Protein AF-A0A8H5Z7X7-F1 (afdb_monomer_lite)

Secondary structure (DSSP, 8-state):
---HHHHHHHTTS-HHHHHHH-HHHHHHHHHHHHHHHHHHHHHHS-S-S---HHHHHHTSS--TTTTSHHHHHHHHHHHHHHHHHHHHHHHHHHHHHHHH-HHHHHHHHHHHHHHTTTTTTSPPPHHHHTT-S--

pLDDT: mean 86.26, std 11.12, range [42.81, 97.75]

Organism: Cochliobolus sativus (NCBI:txid45130)

Structure (mmCIF, N/CA/C/O backbone):
data_AF-A0A8H5Z7X7-F1
#
_entry.id   AF-A0A8H5Z7X7-F1
#
loop_
_atom_site.group_PDB
_atom_site.id
_atom_site.type_symbol
_atom_site.label_atom_id
_atom_site.label_alt_id
_atom_site.label_comp_id
_atom_site.label_asym_id
_atom_site.label_entity_id
_atom_site.label_seq_id
_atom_site.pdbx_PDB_ins_code
_atom_site.Cartn_x
_atom_site.Cartn_y
_atom_site.Cartn_z
_atom_site.occupancy
_atom_site.B_iso_or_equiv
_atom_site.auth_seq_id
_atom_site.auth_comp_id
_atom_site.auth_asym_id
_atom_site.auth_atom_id
_atom_site.pdbx_PDB_model_num
ATOM 1 N N . MET A 1 1 ? -12.806 -29.166 -23.238 1.00 42.81 1 MET A N 1
ATOM 2 C CA . MET A 1 1 ? -12.343 -29.173 -24.641 1.00 42.81 1 MET A CA 1
ATOM 3 C C . MET A 1 1 ? -12.005 -27.741 -25.025 1.00 42.81 1 MET A C 1
ATOM 5 O O . MET A 1 1 ? -12.916 -26.968 -25.284 1.00 42.81 1 MET A O 1
ATOM 9 N N . GLY A 1 2 ? -10.735 -27.337 -24.926 1.00 62.03 2 GLY A N 1
ATOM 10 C CA . GLY A 1 2 ? -10.321 -26.005 -25.381 1.00 62.03 2 GLY A CA 1
ATOM 11 C C . GLY A 1 2 ? -10.367 -25.946 -26.907 1.00 62.03 2 GLY A C 1
ATOM 12 O O . GLY A 1 2 ? -10.124 -26.962 -27.552 1.00 62.03 2 GLY A O 1
ATOM 13 N N . LEU A 1 3 ? -10.699 -24.791 -27.480 1.00 78.56 3 LEU A N 1
ATOM 14 C CA . LEU A 1 3 ? -10.661 -24.534 -28.924 1.00 78.56 3 LEU A CA 1
ATOM 15 C C . LEU A 1 3 ? -9.335 -23.812 -29.251 1.00 78.56 3 LEU A C 1
ATOM 17 O O . LEU A 1 3 ? -9.319 -22.585 -29.323 1.00 78.56 3 LEU A O 1
ATOM 21 N N . PRO A 1 4 ? -8.196 -24.520 -29.405 1.00 75.25 4 PRO A N 1
ATOM 22 C CA . PRO A 1 4 ? -6.869 -23.904 -29.553 1.00 75.25 4 PRO A CA 1
ATOM 23 C C . PRO A 1 4 ? -6.719 -23.025 -30.806 1.00 75.25 4 PRO A C 1
ATOM 25 O O . PRO A 1 4 ? -5.890 -22.116 -30.827 1.00 75.25 4 PRO A O 1
ATOM 28 N N . TRP A 1 5 ? -7.553 -23.234 -31.827 1.00 80.25 5 TRP A N 1
ATOM 29 C CA . TRP A 1 5 ? -7.608 -22.391 -33.025 1.00 80.25 5 TRP A CA 1
ATOM 30 C C . TRP A 1 5 ? -8.177 -20.990 -32.745 1.00 80.25 5 TRP A C 1
ATOM 32 O O . TRP A 1 5 ? -7.772 -20.027 -33.392 1.00 80.25 5 TRP A O 1
ATOM 42 N N . LEU A 1 6 ? -9.056 -20.848 -31.744 1.00 77.31 6 LEU A N 1
ATOM 43 C CA . LEU A 1 6 ? -9.616 -19.554 -31.343 1.00 77.31 6 LEU A CA 1
ATOM 44 C C . LEU A 1 6 ? -8.519 -18.641 -30.781 1.00 77.31 6 LEU A C 1
ATOM 46 O O . LEU A 1 6 ? -8.485 -17.453 -31.082 1.00 77.31 6 LEU A O 1
ATOM 50 N N . ILE A 1 7 ? -7.574 -19.217 -30.030 1.00 71.19 7 ILE A N 1
ATOM 51 C CA . ILE A 1 7 ? -6.402 -18.500 -29.513 1.00 71.19 7 ILE A CA 1
ATOM 52 C C . ILE A 1 7 ? -5.543 -17.982 -30.674 1.00 71.19 7 ILE A C 1
ATOM 54 O O . ILE A 1 7 ? -5.060 -16.858 -30.614 1.00 71.19 7 ILE A O 1
ATOM 58 N N . HIS A 1 8 ? -5.381 -18.750 -31.754 1.00 74.56 8 HIS A N 1
ATOM 59 C CA . HIS A 1 8 ? -4.591 -18.314 -32.911 1.00 74.56 8 HIS A CA 1
ATOM 60 C C . HIS A 1 8 ? -5.274 -17.170 -33.674 1.00 74.56 8 HIS A C 1
ATOM 62 O O . HIS A 1 8 ? -4.600 -16.232 -34.087 1.00 74.56 8 HIS A O 1
ATOM 68 N N . LEU A 1 9 ? -6.605 -17.197 -33.800 1.00 75.88 9 LEU A N 1
ATOM 69 C CA . LEU A 1 9 ? -7.374 -16.097 -34.394 1.00 75.88 9 LEU A CA 1
ATOM 70 C C . LEU A 1 9 ? -7.355 -14.828 -33.537 1.00 75.88 9 LEU A C 1
ATOM 72 O O . LEU A 1 9 ? -7.253 -13.735 -34.083 1.00 75.88 9 LEU A O 1
ATOM 76 N N . ILE A 1 10 ? -7.401 -14.966 -32.209 1.00 70.94 10 ILE A N 1
ATOM 77 C CA . ILE A 1 10 ? -7.270 -13.837 -31.280 1.00 70.94 10 ILE A CA 1
ATOM 78 C C . ILE A 1 10 ? -5.922 -13.130 -31.473 1.00 70.94 10 ILE A C 1
ATOM 80 O O . ILE A 1 10 ? -5.888 -11.909 -31.533 1.00 70.94 10 ILE A O 1
ATOM 84 N N . HIS A 1 11 ? -4.821 -13.858 -31.666 1.00 69.56 11 HIS A N 1
ATOM 85 C CA . HIS A 1 11 ? -3.508 -13.233 -31.884 1.00 69.56 11 HIS A CA 1
ATOM 86 C C . HIS A 1 11 ? -3.363 -12.503 -33.235 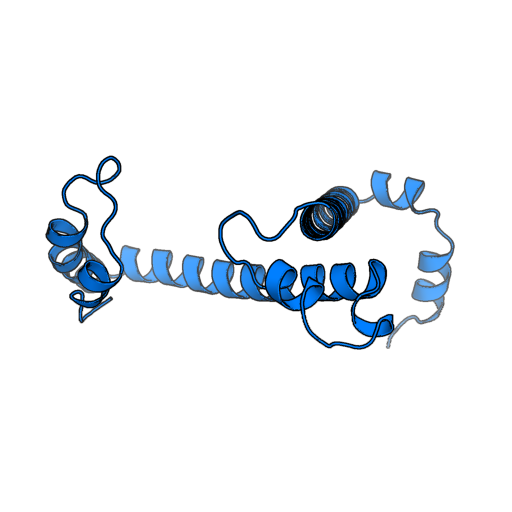1.00 69.56 11 HIS A C 1
ATOM 88 O O . HIS A 1 11 ? -2.407 -11.752 -33.409 1.00 69.56 11 HIS A O 1
ATOM 94 N N . LEU A 1 12 ? -4.277 -12.707 -34.192 1.00 79.00 12 LEU A N 1
ATOM 95 C CA . LEU A 1 12 ? -4.246 -12.047 -35.506 1.00 79.00 12 LEU A CA 1
ATOM 96 C C . LEU A 1 12 ? -4.977 -10.699 -35.529 1.00 79.00 12 LEU A C 1
ATOM 98 O O . LEU A 1 12 ? -4.861 -9.956 -36.504 1.00 79.00 12 LEU A O 1
ATOM 102 N N . ILE A 1 13 ? -5.744 -10.377 -34.487 1.00 75.69 13 ILE A N 1
ATOM 103 C CA . ILE A 1 13 ? -6.493 -9.123 -34.420 1.00 75.69 13 ILE A CA 1
ATOM 104 C C . ILE A 1 13 ? -5.551 -8.015 -33.909 1.00 75.69 13 ILE A C 1
ATOM 106 O O . ILE A 1 13 ? -4.972 -8.158 -32.831 1.00 75.69 13 ILE A O 1
ATOM 110 N N . PRO A 1 14 ? -5.401 -6.895 -34.643 1.00 73.25 14 PRO A N 1
ATOM 111 C CA . PRO A 1 14 ? -4.584 -5.764 -34.210 1.00 73.25 14 PRO A CA 1
ATOM 112 C C . PRO A 1 14 ? -5.058 -5.187 -32.869 1.00 73.25 14 PRO A C 1
ATOM 114 O O . PRO A 1 14 ? -6.263 -5.067 -32.637 1.00 73.25 14 PRO A O 1
ATOM 117 N N . GLU A 1 15 ? -4.126 -4.742 -32.018 1.00 61.75 15 GLU A N 1
ATOM 118 C CA . GLU A 1 15 ? -4.450 -4.154 -30.703 1.00 61.75 15 GLU A CA 1
ATOM 119 C C . GLU A 1 15 ? -5.448 -2.984 -30.793 1.00 61.75 15 GLU A C 1
ATOM 121 O O . GLU A 1 15 ? -6.273 -2.799 -29.899 1.00 61.75 15 GLU A O 1
ATOM 126 N N . SER A 1 16 ? -5.434 -2.229 -31.898 1.00 64.94 16 SER A N 1
ATOM 127 C CA . SER A 1 16 ? -6.363 -1.121 -32.151 1.00 64.94 16 SER A CA 1
ATOM 128 C C . SER A 1 16 ? -7.821 -1.563 -32.283 1.00 64.94 16 SER A C 1
ATOM 130 O O . SER A 1 16 ? -8.717 -0.821 -31.891 1.00 64.94 16 SER A O 1
ATOM 132 N N . VAL A 1 17 ? -8.071 -2.767 -32.801 1.00 71.69 17 VAL A N 1
ATOM 133 C CA . VAL A 1 17 ? -9.419 -3.331 -32.952 1.00 71.69 17 VAL A CA 1
ATOM 134 C C . VAL A 1 17 ? -9.897 -3.910 -31.618 1.00 71.69 17 VAL A C 1
ATOM 136 O O . VAL A 1 17 ? -11.038 -3.682 -31.224 1.00 71.69 17 VAL A O 1
ATOM 139 N N . PHE A 1 18 ? -9.013 -4.567 -30.859 1.00 65.00 18 PHE A N 1
ATOM 140 C CA . PHE A 1 18 ? -9.333 -5.052 -29.510 1.00 65.00 18 PHE A CA 1
ATOM 141 C C . PHE A 1 18 ? -9.653 -3.929 -28.520 1.00 65.00 18 PHE A C 1
ATOM 143 O O . PHE A 1 18 ? -10.600 -4.051 -27.745 1.00 65.00 18 PHE A O 1
ATOM 150 N N . ALA A 1 19 ? -8.916 -2.818 -28.582 1.00 59.16 19 ALA A N 1
ATOM 151 C CA . ALA A 1 19 ? -9.141 -1.649 -27.732 1.00 59.16 19 ALA A CA 1
ATOM 152 C C . ALA A 1 19 ? -10.496 -0.950 -27.974 1.00 59.16 19 ALA A C 1
ATOM 154 O O . ALA A 1 19 ? -10.951 -0.186 -27.120 1.00 59.16 19 ALA A O 1
ATOM 155 N N . VAL A 1 20 ? -11.126 -1.193 -29.130 1.00 67.44 20 VAL A N 1
ATOM 156 C CA . VAL A 1 20 ? -12.454 -0.668 -29.493 1.00 67.44 20 VAL A CA 1
ATOM 157 C C . VAL A 1 20 ? -13.576 -1.625 -29.082 1.00 67.44 20 VAL A C 1
ATOM 159 O O . VAL A 1 20 ? -14.668 -1.173 -28.748 1.00 67.44 20 VAL A O 1
ATOM 162 N N . ILE A 1 21 ? -13.324 -2.936 -29.100 1.00 68.25 21 ILE A N 1
ATOM 163 C CA . ILE A 1 21 ? -14.347 -3.969 -28.867 1.00 68.25 21 ILE A CA 1
ATOM 164 C C . ILE A 1 21 ? -14.618 -4.194 -27.375 1.00 68.25 21 ILE A C 1
ATOM 166 O O . ILE A 1 21 ? -15.761 -4.450 -27.003 1.00 68.25 21 ILE A O 1
ATOM 170 N N . ASP A 1 22 ? -13.596 -4.090 -26.524 1.00 65.44 22 ASP A N 1
ATOM 171 C CA . ASP A 1 22 ? -13.734 -4.301 -25.083 1.00 65.44 22 ASP A CA 1
ATOM 172 C C . ASP A 1 22 ? -13.277 -3.058 -24.296 1.00 65.44 22 ASP A C 1
ATOM 174 O O . ASP A 1 22 ? -12.087 -2.725 -24.307 1.00 65.44 22 ASP A O 1
ATOM 178 N N . PRO A 1 23 ? -14.174 -2.387 -23.549 1.00 64.31 23 PRO A N 1
ATOM 179 C CA . PRO A 1 23 ? -13.792 -1.355 -22.584 1.00 64.31 23 PRO A CA 1
ATOM 180 C C . PRO A 1 23 ? -12.724 -1.839 -21.582 1.00 64.31 23 PRO A C 1
ATOM 182 O O . PRO A 1 23 ? -11.919 -1.043 -21.092 1.00 64.31 23 PRO A O 1
ATOM 185 N N . GLY A 1 24 ? -12.668 -3.148 -21.304 1.00 63.25 24 GLY A N 1
ATOM 186 C CA . GLY A 1 24 ? -11.640 -3.785 -20.480 1.00 63.25 24 GLY A CA 1
ATOM 187 C C . GLY A 1 24 ? -10.221 -3.672 -21.050 1.00 63.25 24 GLY A C 1
ATOM 188 O O . GLY A 1 24 ? -9.268 -3.499 -20.284 1.00 63.25 24 GLY A O 1
ATOM 189 N N . ALA A 1 25 ? -10.061 -3.654 -22.375 1.00 65.62 25 ALA A N 1
ATOM 190 C CA . ALA A 1 25 ? -8.763 -3.468 -23.020 1.00 65.62 25 ALA A CA 1
ATOM 191 C C . ALA A 1 25 ? -8.189 -2.059 -22.772 1.00 65.62 25 ALA A C 1
ATOM 193 O O . ALA A 1 25 ? -6.978 -1.905 -22.588 1.00 65.62 25 ALA A O 1
ATOM 194 N N . GLN A 1 26 ? -9.043 -1.032 -22.671 1.00 73.69 26 GLN A N 1
ATOM 195 C CA . GLN A 1 26 ? -8.607 0.320 -22.293 1.00 73.69 26 GLN A CA 1
ATOM 196 C C . GLN A 1 26 ? -8.130 0.382 -20.839 1.00 73.69 26 GLN A C 1
ATOM 198 O O . GLN A 1 26 ? -7.111 1.018 -20.551 1.00 73.69 26 GLN A O 1
ATOM 203 N N . ASN A 1 27 ? -8.813 -0.320 -19.931 1.00 79.88 27 ASN A N 1
ATOM 204 C CA . ASN A 1 27 ? -8.399 -0.427 -18.531 1.00 79.88 27 ASN A CA 1
ATOM 205 C C . ASN A 1 27 ? -7.052 -1.149 -18.403 1.00 79.88 27 ASN A C 1
ATOM 207 O O . ASN A 1 27 ? -6.177 -0.691 -17.667 1.00 79.88 27 ASN A O 1
ATOM 211 N N . TRP A 1 28 ? -6.848 -2.228 -19.165 1.00 78.31 28 TRP A N 1
ATOM 212 C CA . TRP A 1 28 ? -5.570 -2.939 -19.208 1.00 78.31 28 TRP A CA 1
ATOM 213 C C . TRP A 1 28 ? -4.437 -2.065 -19.751 1.00 78.31 28 TRP A C 1
ATOM 215 O O . TRP A 1 28 ? -3.362 -2.000 -19.151 1.00 78.31 28 TRP A O 1
ATOM 225 N N . ASN A 1 29 ? -4.680 -1.341 -20.847 1.00 83.94 29 ASN A N 1
ATOM 226 C CA . ASN A 1 29 ? -3.685 -0.433 -21.406 1.00 83.94 29 ASN A CA 1
ATOM 227 C C . ASN A 1 29 ? -3.347 0.698 -20.421 1.00 83.94 29 ASN A C 1
ATOM 229 O O . ASN A 1 29 ? -2.177 0.992 -20.185 1.00 83.94 29 ASN A O 1
ATOM 233 N N . THR A 1 30 ? -4.357 1.270 -19.763 1.00 86.62 30 THR A N 1
ATOM 234 C CA . THR A 1 30 ? -4.173 2.290 -18.720 1.00 86.62 30 THR A CA 1
ATOM 235 C C . THR A 1 30 ? -3.335 1.753 -17.561 1.00 86.62 30 THR A C 1
ATOM 237 O O . THR A 1 30 ? -2.371 2.396 -17.141 1.00 86.62 30 THR A O 1
ATOM 240 N N . PHE A 1 31 ? -3.641 0.546 -17.082 1.00 87.50 31 PHE A N 1
ATOM 241 C CA . PHE A 1 31 ? -2.889 -0.118 -16.019 1.00 87.50 31 PHE A CA 1
ATOM 242 C C . PHE A 1 31 ? -1.429 -0.376 -16.412 1.00 87.50 31 PHE A C 1
ATOM 244 O O . PHE A 1 31 ? -0.506 -0.062 -15.652 1.00 87.50 31 PHE A O 1
ATOM 251 N N . ARG A 1 32 ? -1.201 -0.890 -17.625 1.00 89.50 32 ARG A N 1
ATOM 252 C CA . ARG A 1 32 ? 0.141 -1.099 -18.177 1.00 89.50 32 ARG A CA 1
ATOM 253 C C . ARG A 1 32 ? 0.914 0.217 -18.260 1.00 89.50 32 ARG A C 1
ATOM 255 O O . ARG A 1 32 ? 2.061 0.273 -17.820 1.00 89.50 32 ARG A O 1
ATOM 262 N N . MET A 1 33 ? 0.292 1.276 -18.778 1.00 89.69 33 MET A N 1
ATOM 263 C CA . MET A 1 33 ? 0.915 2.597 -18.902 1.00 89.69 33 MET A CA 1
ATOM 264 C C . MET A 1 33 ? 1.233 3.217 -17.540 1.00 89.69 33 MET A C 1
ATOM 266 O O . MET A 1 33 ? 2.306 3.794 -17.372 1.00 89.69 33 MET A O 1
ATOM 270 N N . MET A 1 34 ? 0.362 3.046 -16.543 1.00 89.69 34 MET A N 1
ATOM 271 C CA . MET A 1 34 ? 0.627 3.463 -15.165 1.00 89.69 34 MET A CA 1
ATOM 272 C C . MET A 1 34 ? 1.875 2.769 -14.600 1.00 89.69 34 MET A C 1
ATOM 274 O O . MET A 1 34 ? 2.759 3.441 -14.061 1.00 89.69 34 MET A O 1
ATOM 278 N N . CYS A 1 35 ? 1.972 1.444 -14.750 1.00 90.06 35 CYS A N 1
ATOM 279 C CA . CYS A 1 35 ? 3.133 0.680 -14.290 1.00 90.06 35 CYS A CA 1
ATOM 280 C C . CYS A 1 35 ? 4.409 1.125 -15.018 1.00 90.06 35 CYS A C 1
ATOM 282 O O . CYS A 1 35 ? 5.416 1.422 -14.375 1.00 90.06 35 CYS A O 1
ATOM 284 N N . TYR A 1 36 ? 4.348 1.251 -16.345 1.00 90.19 36 TYR A N 1
ATOM 285 C CA . TYR A 1 36 ? 5.482 1.663 -17.170 1.00 90.19 36 TYR A CA 1
ATOM 286 C C . TYR A 1 36 ? 6.004 3.053 -16.786 1.00 90.19 36 TYR A C 1
ATOM 288 O O . TYR A 1 36 ? 7.192 3.217 -16.506 1.00 90.19 36 TYR A O 1
ATOM 296 N N . ASN A 1 37 ? 5.111 4.040 -16.687 1.00 89.38 37 ASN A N 1
ATOM 297 C CA . ASN A 1 37 ? 5.474 5.406 -16.311 1.00 89.38 37 ASN A CA 1
ATOM 298 C C . ASN A 1 37 ? 6.109 5.454 -14.915 1.00 89.38 37 ASN A C 1
ATOM 300 O O . ASN A 1 37 ? 7.064 6.201 -14.692 1.00 89.38 37 ASN A O 1
ATOM 304 N N . ARG A 1 38 ? 5.627 4.625 -13.978 1.00 86.81 38 ARG A N 1
ATOM 305 C CA . ARG A 1 38 ? 6.189 4.559 -12.628 1.00 86.81 38 ARG A CA 1
ATOM 306 C C . ARG A 1 38 ? 7.592 3.956 -12.614 1.00 86.81 38 ARG A C 1
ATOM 308 O O . ARG A 1 38 ? 8.467 4.527 -11.961 1.00 86.81 38 ARG A O 1
ATOM 315 N N . ILE A 1 39 ? 7.831 2.864 -13.340 1.00 89.19 39 ILE A N 1
ATOM 316 C CA . ILE A 1 39 ? 9.171 2.266 -13.464 1.00 89.19 39 ILE A CA 1
ATOM 317 C C . ILE A 1 39 ? 10.144 3.250 -14.110 1.00 89.19 39 ILE A C 1
ATOM 319 O O . ILE A 1 39 ? 11.213 3.495 -13.552 1.00 89.19 39 ILE A O 1
ATOM 323 N N . LYS A 1 40 ? 9.741 3.890 -15.212 1.00 87.94 40 LYS A N 1
ATOM 324 C CA . LYS A 1 40 ? 10.564 4.889 -15.900 1.00 87.94 40 LYS A CA 1
ATOM 325 C C . LYS A 1 40 ? 10.944 6.049 -14.973 1.00 87.94 40 LYS A C 1
ATOM 327 O O . LYS A 1 40 ? 12.124 6.312 -14.771 1.00 87.94 40 LYS A O 1
ATOM 332 N N . SER A 1 41 ? 9.960 6.634 -14.281 1.00 84.94 41 SER A N 1
ATOM 333 C CA . SER A 1 41 ? 10.214 7.702 -13.297 1.00 84.94 41 SER A CA 1
ATOM 334 C C . SER A 1 41 ? 11.151 7.274 -12.160 1.00 84.94 41 SER A C 1
ATOM 336 O O . SER A 1 41 ? 11.907 8.087 -11.632 1.00 84.94 41 SER A O 1
ATOM 338 N N . THR A 1 42 ? 11.127 5.992 -11.785 1.00 84.88 42 THR A N 1
ATOM 339 C CA . THR A 1 42 ? 11.965 5.451 -10.709 1.00 84.88 42 THR A CA 1
ATOM 340 C C . THR A 1 42 ? 13.426 5.325 -11.135 1.00 84.88 42 THR A C 1
ATOM 342 O O . THR A 1 42 ? 14.305 5.543 -10.305 1.00 84.88 42 THR A O 1
ATOM 345 N N . LYS A 1 43 ? 13.684 5.020 -12.412 1.00 82.06 43 LYS A N 1
ATOM 346 C CA . LYS A 1 43 ? 15.035 4.998 -12.991 1.00 82.06 43 LYS A CA 1
ATOM 347 C C . LYS A 1 43 ? 15.607 6.398 -13.198 1.00 82.06 43 LYS A C 1
ATOM 349 O O . LYS A 1 43 ? 16.787 6.607 -12.942 1.00 82.06 43 LYS A O 1
ATOM 354 N N . ASP A 1 44 ? 14.763 7.348 -13.593 1.00 78.44 44 ASP A N 1
ATOM 355 C CA . ASP A 1 44 ? 15.189 8.720 -13.894 1.00 78.44 44 ASP A CA 1
ATOM 356 C C . ASP A 1 44 ? 15.473 9.563 -12.629 1.00 78.44 44 ASP A C 1
ATOM 358 O O . ASP A 1 44 ? 16.114 10.610 -12.708 1.00 78.44 44 ASP A O 1
ATOM 362 N N . THR A 1 45 ? 15.022 9.128 -11.443 1.00 70.44 45 THR A N 1
ATOM 363 C CA . THR A 1 45 ? 15.123 9.916 -10.199 1.00 70.44 45 THR A CA 1
ATOM 364 C C . THR A 1 45 ? 16.228 9.405 -9.260 1.00 70.44 45 THR A C 1
ATOM 366 O O . THR A 1 45 ? 16.087 8.353 -8.628 1.00 70.44 45 THR A O 1
ATOM 369 N N . SER A 1 46 ? 17.291 10.200 -9.063 1.00 59.38 46 SER A N 1
ATOM 370 C CA . SER A 1 46 ? 18.357 9.953 -8.064 1.00 59.38 46 SER A CA 1
ATOM 371 C C . SER A 1 46 ? 17.784 9.771 -6.657 1.00 59.38 46 SER A C 1
AT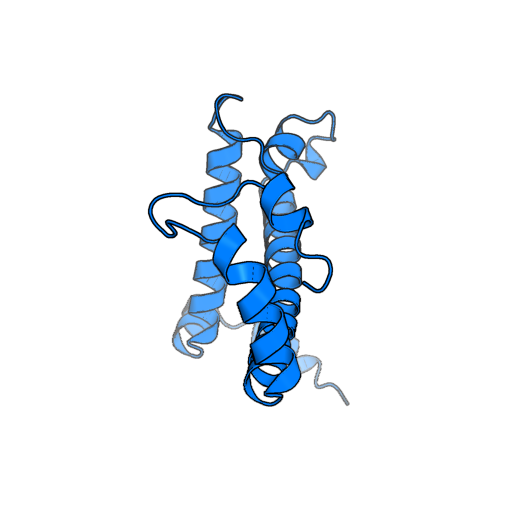OM 373 O O . SER A 1 46 ? 16.806 10.446 -6.361 1.00 59.38 46 SER A O 1
ATOM 375 N N . LEU A 1 47 ? 18.371 8.892 -5.816 1.00 63.50 47 LEU A N 1
ATOM 376 C CA . LEU A 1 47 ? 17.930 8.331 -4.502 1.00 63.50 47 LEU A CA 1
ATOM 377 C C . LEU A 1 47 ? 17.168 9.232 -3.492 1.00 63.50 47 LEU A C 1
ATOM 379 O O . LEU A 1 47 ? 16.675 8.747 -2.477 1.00 63.50 47 LEU A O 1
ATOM 383 N N . ILE A 1 48 ? 17.015 10.519 -3.762 1.00 61.78 48 ILE A N 1
ATOM 384 C CA . ILE A 1 48 ? 16.259 11.505 -2.999 1.00 61.78 48 ILE A CA 1
ATOM 385 C C . ILE A 1 48 ? 14.753 11.177 -3.053 1.00 61.78 48 ILE A C 1
ATOM 387 O O . ILE A 1 48 ? 14.145 11.102 -4.124 1.00 61.78 48 ILE A O 1
ATOM 391 N N . GLY A 1 49 ? 14.133 10.937 -1.894 1.00 68.69 49 GLY A N 1
ATOM 392 C CA . GLY A 1 49 ? 12.688 10.712 -1.735 1.00 68.69 49 GLY A CA 1
ATOM 393 C C . GLY A 1 49 ? 12.341 9.456 -0.928 1.00 68.69 49 GLY A C 1
ATOM 394 O O . GLY A 1 49 ? 13.221 8.735 -0.468 1.00 68.69 49 GLY A O 1
ATOM 395 N N . ARG A 1 50 ? 11.040 9.182 -0.745 1.00 77.88 50 ARG A N 1
ATOM 396 C CA . ARG A 1 50 ? 10.586 8.010 0.025 1.00 77.88 50 ARG A CA 1
ATOM 397 C C . ARG A 1 50 ? 11.054 6.704 -0.639 1.00 77.88 50 ARG A C 1
ATOM 399 O O . ARG A 1 50 ? 10.916 6.576 -1.861 1.00 77.88 50 ARG A O 1
ATOM 406 N N . PRO A 1 51 ? 11.574 5.735 0.135 1.00 82.12 51 PRO A N 1
ATOM 407 C CA . PRO A 1 51 ? 11.962 4.441 -0.405 1.00 82.12 51 PRO A CA 1
ATOM 408 C C . PRO A 1 51 ? 10.721 3.704 -0.914 1.00 82.12 51 PRO A C 1
ATOM 410 O O . PRO A 1 51 ? 9.664 3.713 -0.286 1.00 82.12 51 PRO A O 1
ATOM 413 N N . THR A 1 52 ? 10.849 3.080 -2.080 1.00 88.06 52 THR A N 1
ATOM 414 C CA . THR A 1 52 ? 9.825 2.194 -2.644 1.00 88.06 52 THR A CA 1
ATOM 415 C C . THR A 1 52 ? 10.499 0.915 -3.114 1.00 88.06 52 THR A C 1
ATOM 417 O O . THR A 1 52 ? 11.695 0.931 -3.407 1.00 88.06 52 THR A O 1
ATOM 420 N N . LEU A 1 53 ? 9.739 -0.175 -3.217 1.00 89.69 53 LEU A N 1
ATOM 421 C CA . LEU A 1 53 ? 10.265 -1.478 -3.630 1.00 89.69 53 LEU A CA 1
ATOM 422 C C . LEU A 1 53 ? 11.008 -1.402 -4.973 1.00 89.69 53 LEU A C 1
ATOM 424 O O . LEU A 1 53 ? 12.172 -1.777 -5.046 1.00 89.69 53 LEU A O 1
ATOM 428 N N . PHE A 1 54 ? 10.394 -0.823 -6.010 1.00 89.44 54 PHE A N 1
ATOM 429 C CA . PHE A 1 54 ? 11.036 -0.702 -7.327 1.00 89.44 54 PHE A CA 1
ATOM 430 C C . PHE A 1 54 ? 12.252 0.218 -7.320 1.00 89.44 54 PHE A C 1
ATOM 432 O O . PHE A 1 54 ? 13.187 0.004 -8.084 1.00 89.44 54 PHE A O 1
ATOM 439 N N . ARG A 1 55 ? 12.282 1.209 -6.425 1.00 87.69 55 ARG A N 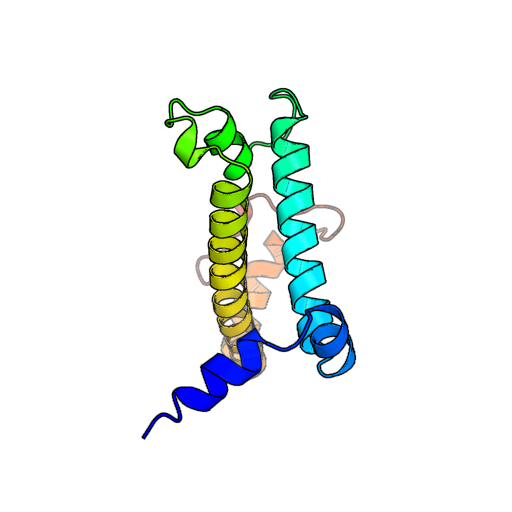1
ATOM 440 C CA . ARG A 1 55 ? 13.470 2.040 -6.249 1.00 87.69 55 ARG A CA 1
ATOM 441 C C . ARG A 1 55 ? 14.618 1.250 -5.645 1.00 87.69 55 ARG A C 1
ATOM 443 O O . ARG A 1 55 ? 15.750 1.426 -6.072 1.00 87.69 55 ARG A O 1
ATOM 450 N N . HIS A 1 56 ? 14.332 0.392 -4.676 1.00 88.38 56 HIS A N 1
ATOM 451 C CA . HIS A 1 56 ? 15.344 -0.489 -4.114 1.00 88.38 56 HIS A CA 1
ATOM 452 C C . HIS A 1 56 ? 15.854 -1.485 -5.166 1.00 88.38 56 HIS A C 1
ATOM 454 O O . HIS A 1 56 ? 17.060 -1.610 -5.330 1.00 88.38 56 HIS A O 1
ATOM 460 N N . LEU A 1 57 ? 14.955 -2.095 -5.950 1.00 89.31 57 LEU A N 1
ATOM 461 C CA . LEU A 1 57 ? 15.326 -3.019 -7.030 1.00 89.31 57 LEU A CA 1
ATOM 462 C C . LEU A 1 57 ? 16.231 -2.365 -8.082 1.00 89.31 57 LEU A C 1
ATOM 464 O O . LEU A 1 57 ? 17.275 -2.916 -8.407 1.00 89.31 57 LEU A O 1
ATOM 468 N N . VAL A 1 58 ? 15.881 -1.174 -8.577 1.00 88.81 58 VAL A N 1
ATOM 469 C CA . VAL A 1 58 ? 16.678 -0.464 -9.597 1.00 88.81 58 VAL A CA 1
ATOM 470 C C . VAL A 1 58 ? 18.089 -0.109 -9.108 1.00 88.81 58 VAL A C 1
ATOM 472 O O . VAL A 1 58 ? 18.997 -0.014 -9.926 1.00 88.81 58 VAL A O 1
ATOM 475 N N . ASN A 1 59 ? 18.280 0.068 -7.797 1.00 86.06 59 ASN A N 1
ATOM 476 C CA . ASN A 1 59 ? 19.576 0.398 -7.190 1.00 86.06 59 ASN A CA 1
ATOM 477 C C . ASN A 1 59 ? 20.264 -0.816 -6.535 1.00 86.06 59 ASN A C 1
ATOM 479 O O . ASN A 1 59 ? 21.178 -0.633 -5.736 1.00 86.06 59 ASN A O 1
ATOM 483 N N . SER A 1 60 ? 19.797 -2.033 -6.813 1.00 88.25 60 SER A N 1
ATOM 484 C CA . SER A 1 60 ? 20.372 -3.269 -6.274 1.00 88.25 60 SER A CA 1
ATOM 485 C C . SER A 1 60 ? 21.448 -3.848 -7.195 1.00 88.25 60 SER A C 1
ATOM 487 O O . SER A 1 60 ? 21.511 -3.507 -8.375 1.00 88.25 60 SER A O 1
ATOM 489 N N . ASP A 1 61 ? 22.237 -4.792 -6.682 1.00 91.81 61 ASP A N 1
ATOM 490 C CA . ASP A 1 61 ? 23.292 -5.493 -7.434 1.00 91.81 61 ASP A CA 1
ATOM 491 C C . ASP A 1 61 ? 22.749 -6.606 -8.359 1.00 91.81 61 ASP A C 1
ATOM 493 O O . ASP A 1 61 ? 23.434 -7.589 -8.656 1.00 91.81 61 ASP A O 1
ATOM 497 N N . LEU A 1 62 ? 21.490 -6.496 -8.796 1.00 91.81 62 LEU A N 1
ATOM 498 C CA . LEU A 1 62 ? 20.872 -7.468 -9.694 1.00 91.81 62 LEU A CA 1
ATOM 499 C C . LEU A 1 62 ? 21.466 -7.385 -11.113 1.00 91.81 62 LEU A C 1
ATOM 501 O O . LEU A 1 62 ? 21.832 -6.303 -11.580 1.00 91.81 62 LEU A O 1
ATOM 505 N N . PRO A 1 63 ? 21.511 -8.511 -11.854 1.00 94.12 63 PRO A N 1
ATOM 506 C CA . PRO A 1 63 ? 21.958 -8.512 -13.241 1.00 94.12 63 PRO A CA 1
ATOM 507 C C . PRO A 1 63 ? 21.135 -7.564 -14.122 1.00 94.12 63 PRO A C 1
ATOM 509 O O . PRO A 1 63 ? 19.922 -7.433 -13.961 1.00 94.12 63 PRO A O 1
ATOM 512 N N . ALA A 1 64 ? 21.771 -6.977 -15.141 1.00 89.25 64 ALA A N 1
ATOM 513 C CA . ALA A 1 64 ? 21.114 -6.045 -16.064 1.00 89.25 64 ALA A CA 1
ATOM 514 C C . ALA A 1 64 ? 19.868 -6.635 -16.762 1.00 89.25 64 ALA A C 1
ATOM 516 O O . ALA A 1 64 ? 18.949 -5.891 -17.106 1.00 89.25 64 ALA A O 1
ATOM 517 N N . SER A 1 65 ? 19.803 -7.962 -16.942 1.00 90.69 65 SER A N 1
ATOM 518 C CA . SER A 1 65 ? 18.628 -8.656 -17.486 1.00 90.69 65 SER A CA 1
ATOM 519 C C . SER A 1 65 ? 17.388 -8.506 -16.597 1.00 90.69 65 SER A C 1
ATOM 521 O O . SER A 1 65 ? 16.296 -8.244 -17.110 1.00 90.69 65 SER A O 1
ATOM 523 N N . GLU A 1 66 ? 17.565 -8.600 -15.277 1.00 89.31 66 GLU A N 1
ATOM 524 C CA . GLU A 1 66 ? 16.503 -8.464 -14.267 1.00 89.31 66 GLU A CA 1
ATOM 525 C C . GLU A 1 66 ? 16.069 -7.007 -14.077 1.00 89.31 66 GLU A C 1
ATOM 527 O O . GLU A 1 66 ? 14.942 -6.725 -13.673 1.00 89.31 66 GLU A O 1
ATOM 532 N N . LEU A 1 67 ? 16.943 -6.064 -14.432 1.00 90.31 67 LEU A N 1
ATOM 533 C CA . LEU A 1 67 ? 16.680 -4.629 -14.355 1.00 90.31 67 LEU A CA 1
ATOM 534 C C . LEU A 1 67 ? 16.165 -4.033 -15.669 1.00 90.31 67 LEU A C 1
ATOM 536 O O . LEU A 1 67 ? 15.986 -2.816 -15.758 1.00 90.31 67 LEU A O 1
ATOM 540 N N . SER A 1 68 ? 15.913 -4.843 -16.699 1.00 91.69 68 SER A N 1
ATOM 541 C CA . SER A 1 68 ? 15.342 -4.351 -17.956 1.00 91.69 68 SER A CA 1
ATOM 542 C C . SER A 1 68 ? 13.924 -3.794 -17.754 1.00 91.69 68 SER A C 1
ATOM 544 O O . SER A 1 68 ? 13.163 -4.262 -16.906 1.00 91.69 68 SER A O 1
ATOM 546 N N . ASP A 1 69 ? 13.556 -2.771 -18.535 1.00 90.19 69 ASP A N 1
ATOM 547 C CA . ASP A 1 69 ? 12.251 -2.096 -18.413 1.00 90.19 69 ASP A CA 1
ATOM 548 C C . ASP A 1 69 ? 11.082 -3.071 -18.544 1.00 90.19 69 ASP A C 1
ATOM 550 O O . ASP A 1 69 ? 10.109 -2.988 -17.798 1.00 90.19 69 ASP A O 1
ATOM 554 N N . GLU A 1 70 ? 11.186 -4.012 -19.480 1.00 90.31 70 GLU A N 1
ATOM 555 C CA . GLU A 1 70 ? 10.144 -4.999 -19.723 1.00 90.31 70 GLU A CA 1
ATOM 556 C C . GLU A 1 70 ? 9.995 -5.975 -18.553 1.00 90.31 70 GLU A C 1
ATOM 558 O O . GLU A 1 70 ? 8.869 -6.289 -18.161 1.00 90.31 70 GLU A O 1
ATOM 563 N N . ARG A 1 71 ? 11.106 -6.430 -17.960 1.00 93.44 71 ARG A N 1
ATOM 564 C CA . ARG A 1 71 ? 11.051 -7.303 -16.783 1.00 93.44 71 ARG A CA 1
ATOM 565 C C . ARG A 1 71 ? 10.440 -6.581 -15.593 1.00 93.44 71 ARG A C 1
ATOM 567 O O . ARG A 1 71 ? 9.464 -7.078 -15.038 1.00 93.44 71 ARG A O 1
ATOM 574 N N . LEU A 1 72 ? 10.9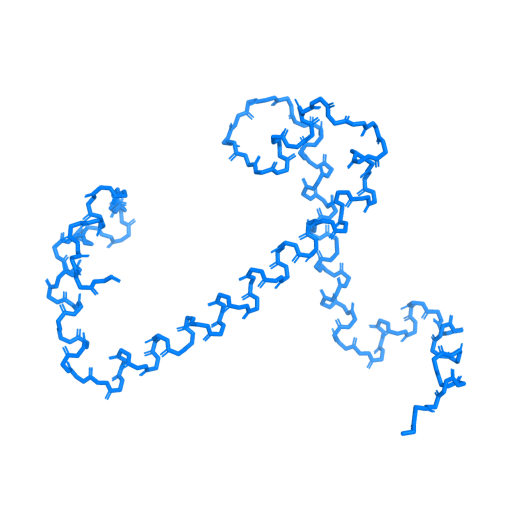21 -5.382 -15.276 1.00 92.88 72 LEU A N 1
ATOM 575 C CA . LEU A 1 72 ? 10.383 -4.579 -14.175 1.00 92.88 72 LEU A CA 1
ATOM 576 C C . LEU A 1 72 ? 8.906 -4.213 -14.378 1.00 92.88 72 LEU A C 1
ATOM 578 O O . LEU A 1 72 ? 8.141 -4.208 -13.416 1.00 92.88 72 LEU A O 1
ATOM 582 N N . LEU A 1 73 ? 8.485 -3.940 -15.618 1.00 92.19 73 LEU A N 1
ATOM 583 C CA . LEU A 1 73 ? 7.077 -3.716 -15.947 1.00 92.19 73 LEU A CA 1
ATOM 584 C C . LEU A 1 73 ? 6.228 -4.950 -15.626 1.00 92.19 73 LEU A C 1
ATOM 586 O O . LEU A 1 73 ? 5.190 -4.814 -14.978 1.00 92.19 73 LEU A O 1
ATOM 590 N N . ARG A 1 74 ? 6.663 -6.142 -16.050 1.00 92.00 74 ARG A N 1
ATOM 591 C CA . ARG A 1 74 ? 5.947 -7.395 -15.767 1.00 92.00 74 ARG A CA 1
ATOM 592 C C . ARG A 1 74 ? 5.846 -7.644 -14.261 1.00 92.00 74 ARG A C 1
ATOM 594 O O . ARG A 1 74 ? 4.751 -7.924 -13.779 1.00 92.00 74 ARG A O 1
ATOM 601 N N . GLU A 1 75 ? 6.937 -7.460 -13.516 1.00 92.69 75 GLU A N 1
ATOM 602 C CA . GLU A 1 75 ? 6.929 -7.600 -12.051 1.00 92.69 75 GLU A CA 1
ATOM 603 C C . GLU A 1 75 ? 5.987 -6.586 -11.382 1.00 92.69 75 GLU A C 1
ATOM 605 O O . GLU A 1 75 ? 5.222 -6.940 -10.486 1.00 92.69 75 GLU A O 1
ATOM 610 N N . ALA A 1 76 ? 5.969 -5.331 -11.846 1.00 92.38 76 ALA A N 1
ATOM 611 C CA . ALA A 1 76 ? 5.040 -4.313 -11.352 1.00 92.38 76 ALA A CA 1
ATOM 612 C C . ALA A 1 76 ? 3.577 -4.686 -11.596 1.00 92.38 76 ALA A C 1
ATOM 614 O O . ALA A 1 76 ? 2.752 -4.549 -10.691 1.00 92.38 76 ALA A O 1
ATOM 615 N N . GLN A 1 77 ? 3.256 -5.189 -12.787 1.00 92.56 77 GLN A N 1
ATOM 616 C CA . GLN A 1 77 ? 1.899 -5.619 -13.112 1.00 92.56 77 GLN A CA 1
ATOM 617 C C . GLN A 1 77 ? 1.454 -6.797 -12.243 1.00 92.56 77 GLN A C 1
ATOM 619 O O . GLN A 1 77 ? 0.338 -6.771 -11.723 1.00 92.56 77 GLN A O 1
ATOM 624 N N . VAL A 1 78 ? 2.325 -7.793 -12.053 1.00 92.62 78 VAL A N 1
ATOM 625 C CA . VAL A 1 78 ? 2.038 -8.952 -11.198 1.00 92.62 78 VAL A CA 1
ATOM 626 C C . VAL A 1 78 ? 1.831 -8.506 -9.756 1.00 92.62 78 VAL A C 1
ATOM 628 O O . VAL A 1 78 ? 0.772 -8.779 -9.198 1.00 92.62 78 VAL A O 1
ATOM 631 N N . LEU A 1 79 ? 2.780 -7.760 -9.183 1.00 92.56 79 LEU A N 1
ATOM 632 C CA . LEU A 1 79 ? 2.747 -7.342 -7.781 1.00 92.56 79 LEU A CA 1
ATOM 633 C C . LEU A 1 79 ? 1.531 -6.460 -7.459 1.00 92.56 79 LEU A C 1
ATOM 635 O O . LEU A 1 79 ? 0.827 -6.697 -6.474 1.00 92.56 79 LEU A O 1
ATOM 639 N N . ILE A 1 80 ? 1.275 -5.437 -8.281 1.00 90.75 80 ILE A N 1
ATOM 640 C CA . ILE A 1 80 ? 0.154 -4.513 -8.060 1.00 90.75 80 ILE A CA 1
ATOM 641 C C . ILE A 1 80 ? -1.170 -5.235 -8.311 1.00 90.75 80 ILE A C 1
ATOM 643 O O . ILE A 1 80 ? -2.104 -5.079 -7.525 1.00 90.75 80 ILE A O 1
ATOM 647 N N . GLY A 1 81 ? -1.254 -6.038 -9.375 1.00 87.81 81 GLY A N 1
ATOM 648 C CA . GLY A 1 81 ? -2.459 -6.786 -9.720 1.00 87.81 81 GLY A CA 1
ATOM 649 C C . GLY A 1 81 ? -2.848 -7.783 -8.629 1.00 87.81 81 GLY A C 1
ATOM 650 O O . GLY A 1 81 ? -3.982 -7.752 -8.144 1.00 87.81 81 GLY A O 1
ATOM 651 N N . SER A 1 82 ? -1.907 -8.625 -8.192 1.00 89.56 82 SER A N 1
ATOM 652 C CA . SER A 1 82 ? -2.155 -9.642 -7.165 1.00 89.56 82 SER A CA 1
ATOM 653 C C . SER A 1 82 ? -2.504 -9.024 -5.812 1.00 89.56 82 SER A C 1
ATOM 655 O O . SER A 1 82 ? -3.453 -9.469 -5.161 1.00 89.56 82 SER A O 1
ATOM 657 N N . GLY A 1 83 ? -1.774 -7.981 -5.399 1.00 86.62 83 GLY A N 1
ATOM 658 C CA . GLY A 1 83 ? -2.013 -7.289 -4.131 1.00 86.62 83 GLY A CA 1
ATOM 659 C C . GLY A 1 83 ? -3.351 -6.550 -4.105 1.00 86.62 83 GLY A C 1
ATOM 660 O O . GLY A 1 83 ? -4.050 -6.564 -3.095 1.00 86.62 83 GLY A O 1
ATOM 661 N N . THR A 1 84 ? -3.746 -5.954 -5.232 1.00 88.88 84 THR A N 1
ATOM 662 C CA . THR A 1 84 ? -4.998 -5.191 -5.324 1.00 88.88 84 THR A CA 1
ATOM 663 C C . THR A 1 84 ? -6.214 -6.108 -5.320 1.00 88.88 84 THR A C 1
ATOM 665 O O . THR A 1 84 ? -7.122 -5.896 -4.526 1.00 88.88 84 THR A O 1
ATOM 668 N N . MET A 1 85 ? -6.241 -7.151 -6.157 1.00 86.88 85 MET A N 1
ATOM 669 C CA . MET A 1 85 ? -7.414 -8.032 -6.253 1.00 86.88 85 MET A CA 1
ATOM 670 C C . MET A 1 85 ? -7.712 -8.741 -4.927 1.00 86.88 85 MET A C 1
ATOM 672 O O . MET A 1 85 ? -8.857 -8.761 -4.474 1.00 86.88 85 MET A O 1
ATOM 676 N N . THR A 1 86 ? -6.677 -9.282 -4.282 1.00 92.00 86 THR A N 1
ATOM 677 C CA . THR A 1 86 ? -6.824 -9.953 -2.983 1.00 92.00 86 THR A CA 1
ATOM 678 C C . THR A 1 86 ? -7.164 -8.956 -1.875 1.00 92.00 86 THR A C 1
ATOM 680 O O . THR A 1 86 ? -8.103 -9.190 -1.115 1.00 92.00 86 THR A O 1
ATOM 683 N N . GLY A 1 87 ? -6.477 -7.809 -1.827 1.00 92.69 87 GLY A N 1
ATOM 684 C CA . GLY A 1 87 ? -6.720 -6.760 -0.837 1.00 92.69 87 GLY A CA 1
ATOM 685 C C . GLY A 1 87 ? -8.128 -6.168 -0.919 1.00 92.69 87 GLY A C 1
ATOM 686 O O . GLY A 1 87 ? -8.797 -6.040 0.106 1.00 92.69 87 GLY A O 1
ATOM 687 N N . THR A 1 88 ? -8.619 -5.864 -2.124 1.00 92.50 88 THR A N 1
ATOM 688 C CA . THR A 1 88 ? -9.982 -5.356 -2.333 1.00 92.50 88 THR A CA 1
ATOM 689 C C . THR A 1 88 ? -11.028 -6.383 -1.917 1.00 92.50 88 THR A C 1
ATOM 691 O O . THR A 1 88 ? -11.961 -6.023 -1.204 1.00 92.50 88 THR A O 1
ATOM 694 N N . GLY A 1 89 ? -10.862 -7.656 -2.296 1.00 92.44 89 GLY A N 1
ATOM 695 C CA . GLY A 1 89 ? -11.787 -8.719 -1.894 1.00 92.44 89 GLY A CA 1
ATOM 696 C C . GLY A 1 89 ? -11.895 -8.840 -0.373 1.00 92.44 89 GLY A C 1
ATOM 697 O O . GLY A 1 89 ? -12.995 -8.787 0.179 1.00 92.44 89 GLY A O 1
ATOM 698 N N . THR A 1 90 ? -10.753 -8.905 0.315 1.00 95.50 90 THR A N 1
ATOM 699 C CA . THR A 1 90 ? -10.705 -8.935 1.783 1.00 95.50 90 THR A CA 1
ATOM 700 C C . THR A 1 90 ? -11.347 -7.692 2.394 1.00 95.50 90 THR A C 1
ATOM 702 O O . THR A 1 90 ? -12.160 -7.818 3.306 1.00 95.50 90 THR A O 1
ATOM 705 N N . MET A 1 91 ? -11.056 -6.497 1.870 1.00 96.00 91 MET A N 1
ATOM 706 C CA . MET A 1 91 ? -11.636 -5.247 2.371 1.00 96.00 91 MET A CA 1
ATOM 707 C C . MET A 1 91 ? -13.164 -5.218 2.223 1.00 96.00 91 MET A C 1
ATOM 709 O O . MET A 1 91 ? -13.861 -4.800 3.145 1.00 96.00 91 MET A O 1
ATOM 713 N N . CYS A 1 92 ? -13.704 -5.706 1.102 1.00 96.31 92 CYS A N 1
ATOM 714 C CA . CYS A 1 92 ? -15.149 -5.820 0.907 1.00 96.31 92 CYS A CA 1
ATOM 715 C C . CYS A 1 92 ? -15.794 -6.723 1.966 1.00 96.31 92 CYS A C 1
ATOM 717 O O . CYS A 1 92 ? -16.809 -6.344 2.554 1.00 96.31 92 CYS A O 1
ATOM 719 N N . PHE A 1 93 ? -15.196 -7.885 2.245 1.00 96.50 93 PHE A N 1
ATOM 720 C CA . PHE A 1 93 ? -15.684 -8.770 3.302 1.00 96.50 93 PHE A CA 1
ATOM 721 C C . PHE A 1 93 ? -15.577 -8.126 4.683 1.00 96.50 93 PHE A C 1
ATOM 723 O O . PHE A 1 93 ? -16.549 -8.170 5.435 1.00 96.50 93 PHE A O 1
ATOM 730 N N . LEU A 1 94 ? -14.448 -7.488 5.004 1.00 96.38 94 LEU A N 1
ATOM 731 C CA . LEU A 1 94 ? -14.260 -6.787 6.276 1.00 96.38 94 LEU A CA 1
ATOM 732 C C . LEU A 1 94 ? -15.356 -5.742 6.493 1.00 96.38 94 LEU A C 1
ATOM 734 O O . LEU A 1 94 ? -16.051 -5.792 7.504 1.00 96.38 94 LEU A O 1
ATOM 738 N N . VAL A 1 95 ? -15.582 -4.854 5.522 1.00 96.62 95 VAL A N 1
ATOM 739 C CA . VAL A 1 95 ? -16.630 -3.825 5.616 1.00 96.62 95 VAL A CA 1
ATOM 740 C C . VAL A 1 95 ? -18.012 -4.455 5.796 1.00 96.62 95 VAL A C 1
ATOM 742 O O . VAL A 1 95 ? -18.781 -4.007 6.650 1.00 96.62 95 VAL A O 1
ATOM 745 N N . TYR A 1 96 ? -18.329 -5.509 5.039 1.00 97.31 96 TYR A N 1
ATOM 746 C CA . TYR A 1 96 ? -19.608 -6.207 5.159 1.00 97.31 96 TYR A CA 1
ATOM 747 C C . TYR A 1 96 ? -19.814 -6.808 6.555 1.00 97.31 96 TYR A C 1
ATOM 749 O O . TYR A 1 96 ? -20.852 -6.565 7.174 1.00 97.31 96 TYR A O 1
ATOM 757 N N . TYR A 1 97 ? -18.844 -7.566 7.071 1.00 97.00 97 TYR A N 1
ATOM 758 C CA . TYR A 1 97 ? -18.972 -8.247 8.362 1.00 97.00 97 TYR A CA 1
ATOM 759 C C . TYR A 1 97 ? -18.937 -7.278 9.541 1.00 97.00 97 TYR A C 1
ATOM 761 O O . TYR A 1 97 ? -19.733 -7.435 10.467 1.00 97.00 97 TYR A O 1
ATOM 769 N N . VAL A 1 98 ? -18.094 -6.242 9.480 1.00 97.38 98 VAL A N 1
ATOM 770 C CA . VAL A 1 98 ? -18.094 -5.165 10.477 1.00 97.38 98 VAL A CA 1
ATOM 771 C C . VAL A 1 98 ? -19.454 -4.480 10.497 1.00 97.38 98 VAL A C 1
ATOM 773 O O . VAL A 1 98 ? -20.006 -4.262 11.567 1.00 97.38 98 VAL A O 1
ATOM 776 N N . LYS A 1 99 ? -20.048 -4.177 9.337 1.00 96.81 99 LYS A N 1
ATOM 777 C CA . LYS A 1 99 ? -21.343 -3.489 9.300 1.00 96.81 99 LYS A CA 1
ATOM 778 C C . LYS A 1 99 ? -22.524 -4.381 9.691 1.00 96.81 99 LYS A C 1
ATOM 780 O O . LYS A 1 99 ? -23.481 -3.885 10.282 1.00 96.81 99 LYS A O 1
ATOM 785 N N . SER A 1 100 ? -22.471 -5.667 9.351 1.00 97.75 100 SER A N 1
ATOM 786 C CA . SER A 1 100 ? -23.567 -6.619 9.580 1.00 97.75 100 SER A CA 1
ATOM 787 C C . SER A 1 100 ? -23.610 -7.160 11.010 1.00 97.75 100 SER A C 1
ATOM 789 O O . SER A 1 100 ? -24.642 -7.683 11.423 1.00 97.75 100 SER A O 1
ATOM 791 N N . ASN A 1 101 ? -22.520 -7.037 11.773 1.00 97.75 101 ASN A N 1
ATOM 792 C CA . ASN A 1 101 ? -22.451 -7.464 13.166 1.00 97.75 101 ASN A CA 1
ATOM 793 C C . ASN A 1 101 ? -22.318 -6.246 14.104 1.00 97.75 101 ASN A C 1
ATOM 795 O O . ASN A 1 101 ? -21.224 -5.687 14.227 1.00 97.75 101 ASN A O 1
ATOM 799 N N . PRO A 1 102 ? -23.402 -5.847 14.800 1.00 97.31 102 PRO A N 1
ATOM 800 C CA . PRO A 1 102 ? -23.393 -4.685 15.686 1.00 97.31 102 PRO A CA 1
ATOM 801 C C . PRO A 1 102 ? -22.343 -4.755 16.796 1.00 97.31 102 PRO A C 1
ATOM 803 O O . PRO A 1 102 ? -21.810 -3.718 17.179 1.00 97.31 102 PRO A O 1
ATOM 806 N N . GLU A 1 103 ? -22.022 -5.953 17.291 1.00 97.50 103 GLU A N 1
ATOM 807 C CA . GLU A 1 103 ? -21.033 -6.110 18.359 1.00 97.50 103 GLU A CA 1
ATOM 808 C C . GLU A 1 103 ? -19.610 -5.861 17.850 1.00 97.50 103 GLU A C 1
ATOM 810 O O . GLU A 1 103 ? -18.857 -5.117 18.475 1.00 97.50 103 GLU A O 1
ATOM 815 N N . ILE A 1 104 ? -19.264 -6.395 16.671 1.00 97.31 104 ILE A N 1
ATOM 816 C CA . ILE A 1 104 ? -17.971 -6.120 16.018 1.00 97.31 104 ILE A CA 1
ATOM 817 C C . ILE A 1 104 ? -17.846 -4.622 15.726 1.00 97.31 104 ILE A C 1
ATOM 819 O O . ILE A 1 104 ? -16.828 -4.010 16.049 1.00 97.31 104 ILE A O 1
ATOM 823 N N . HIS A 1 105 ? -18.895 -4.015 15.162 1.00 97.38 105 HIS A N 1
ATOM 824 C CA . HIS A 1 105 ? -18.923 -2.583 14.870 1.00 97.38 105 HIS A CA 1
ATOM 825 C C . HIS A 1 105 ? -18.702 -1.732 16.122 1.00 97.38 105 HIS A C 1
ATOM 827 O O . HIS A 1 105 ? -17.874 -0.820 16.111 1.00 97.38 105 HIS A O 1
ATOM 833 N N . ARG A 1 106 ? -19.456 -2.012 17.194 1.00 97.50 106 ARG A N 1
ATOM 834 C CA . ARG A 1 106 ? -19.380 -1.281 18.463 1.00 97.50 106 ARG A CA 1
ATOM 835 C C . ARG A 1 106 ? -17.969 -1.356 19.035 1.00 97.50 106 ARG A C 1
ATOM 837 O O . ARG A 1 106 ? -17.378 -0.318 19.312 1.00 97.50 106 ARG A O 1
ATOM 844 N N . ARG A 1 107 ? -17.418 -2.566 19.127 1.00 97.00 107 ARG A N 1
ATOM 845 C CA . ARG A 1 107 ? -16.101 -2.815 19.713 1.00 97.00 107 ARG A CA 1
ATOM 846 C C . ARG A 1 107 ? -14.968 -2.141 18.929 1.00 97.00 107 ARG A C 1
ATOM 848 O O . ARG A 1 107 ? -14.155 -1.457 19.538 1.00 97.00 107 ARG A O 1
ATOM 855 N N . LEU A 1 108 ? -14.956 -2.249 17.595 1.00 96.56 108 LEU A N 1
ATOM 856 C CA . LEU A 1 108 ? -13.972 -1.543 16.756 1.00 96.56 108 LEU A CA 1
ATOM 857 C C . LEU A 1 108 ? -14.115 -0.019 16.853 1.00 96.56 108 LEU A C 1
ATOM 859 O O . LEU A 1 108 ? -13.121 0.698 16.854 1.00 96.56 108 LEU A O 1
ATOM 863 N N . THR A 1 109 ? -15.345 0.495 16.941 1.00 95.25 109 THR A N 1
ATOM 864 C CA . THR A 1 109 ? -15.586 1.941 17.064 1.00 95.25 109 THR A CA 1
ATOM 865 C C . THR A 1 109 ? -15.064 2.478 18.397 1.00 95.25 109 THR A C 1
ATOM 867 O O . THR A 1 109 ? -14.400 3.510 18.421 1.00 95.25 109 THR A O 1
ATOM 870 N N . GLU A 1 110 ? -15.341 1.785 19.503 1.00 96.06 110 GLU A N 1
ATOM 871 C CA . GLU A 1 110 ? -14.863 2.169 20.839 1.00 96.06 110 GLU A CA 1
ATOM 872 C C . GLU A 1 110 ? -13.335 2.212 20.913 1.00 96.06 110 GLU A C 1
ATOM 874 O O . GLU A 1 110 ? -12.776 3.145 21.487 1.00 96.06 110 GLU A O 1
ATOM 879 N N . GLU A 1 111 ? -12.671 1.243 20.289 1.00 95.81 111 GLU A N 1
ATOM 880 C CA . GLU A 1 111 ? -11.215 1.146 20.273 1.00 95.81 111 GLU A CA 1
ATOM 881 C C . GLU A 1 111 ? -10.554 2.181 19.347 1.00 95.81 111 GLU A C 1
ATOM 883 O O . GLU A 1 111 ? -9.570 2.820 19.723 1.00 95.81 111 GLU A O 1
ATOM 888 N N . LEU A 1 112 ? -11.108 2.399 18.149 1.00 95.31 112 LEU A N 1
ATOM 889 C CA . LEU A 1 112 ? -10.501 3.281 17.148 1.00 95.31 112 LEU A CA 1
ATOM 890 C C . LEU A 1 112 ? -10.824 4.762 17.345 1.00 95.31 112 LEU A C 1
ATOM 892 O O . LEU A 1 112 ? -10.021 5.599 16.935 1.00 95.31 112 LEU A O 1
ATOM 896 N N . ASN A 1 113 ? -11.949 5.111 17.973 1.00 94.88 113 ASN A N 1
ATOM 897 C CA . ASN A 1 113 ? -12.328 6.506 18.226 1.00 94.88 113 ASN A CA 1
ATOM 898 C C . ASN A 1 113 ? -11.214 7.350 18.878 1.00 94.88 113 ASN A C 1
ATOM 900 O O . ASN A 1 113 ? -10.901 8.409 18.330 1.00 94.88 113 ASN A O 1
ATOM 904 N N . PRO A 1 114 ? -10.588 6.929 19.998 1.00 94.62 114 PRO A N 1
ATOM 905 C CA . PRO A 1 114 ? -9.510 7.706 20.608 1.00 94.62 114 PRO A CA 1
ATOM 906 C C . PRO A 1 114 ? -8.233 7.728 19.752 1.00 94.62 114 PRO A C 1
ATOM 908 O O . PRO A 1 114 ? -7.544 8.742 19.708 1.00 94.62 114 PRO A O 1
ATOM 911 N N . ILE A 1 115 ? -7.915 6.642 19.037 1.00 9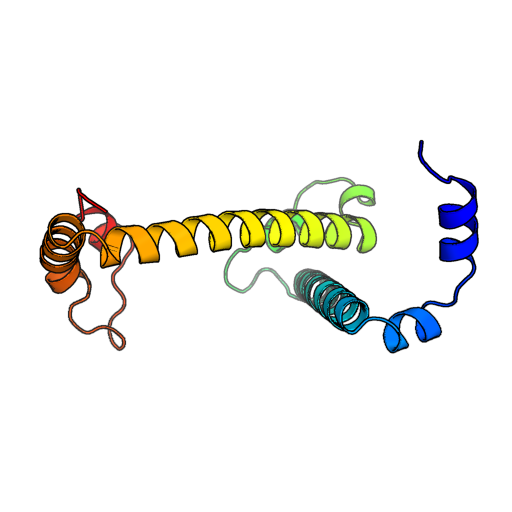5.44 115 ILE A N 1
ATOM 912 C CA . ILE A 1 115 ? -6.721 6.563 18.172 1.00 95.44 115 ILE A CA 1
ATOM 913 C C . ILE A 1 115 ? -6.851 7.515 16.977 1.00 95.44 115 ILE A C 1
ATOM 915 O O . ILE A 1 115 ? -5.885 8.157 16.565 1.00 95.44 115 ILE A O 1
ATOM 919 N N . MET A 1 116 ? -8.058 7.620 16.425 1.00 94.50 116 MET A N 1
ATOM 920 C CA . MET A 1 116 ? -8.371 8.433 15.251 1.00 94.50 116 MET A CA 1
ATOM 921 C C . MET A 1 116 ? -8.737 9.883 15.605 1.00 94.50 116 MET A C 1
ATOM 923 O O . MET A 1 116 ? -9.205 10.626 14.736 1.00 94.50 116 MET A O 1
ATOM 927 N N . GLU A 1 117 ? -8.525 10.311 16.853 1.00 94.19 117 GLU A N 1
ATOM 928 C CA . GLU A 1 117 ? -8.844 11.665 17.298 1.00 94.19 117 GLU A CA 1
ATOM 929 C C . GLU A 1 117 ? -8.097 12.717 16.455 1.00 94.19 117 GLU A C 1
ATOM 931 O O . GLU A 1 117 ? -6.869 12.723 16.330 1.00 94.19 117 GLU A O 1
ATOM 936 N N . GLY A 1 118 ? -8.860 13.626 15.843 1.00 90.69 118 GLY A N 1
ATOM 937 C CA . GLY A 1 118 ? -8.326 14.682 14.980 1.00 90.69 118 GLY A CA 1
ATOM 938 C C . GLY A 1 118 ? -8.108 14.279 13.519 1.00 90.69 118 GLY A C 1
ATOM 939 O O . GLY A 1 118 ? -7.653 15.113 12.729 1.00 90.69 118 GLY A O 1
ATOM 940 N N . TYR A 1 119 ? -8.457 13.055 13.112 1.00 92.50 119 TYR A N 1
ATOM 941 C CA . TYR A 1 119 ? -8.524 12.698 11.695 1.00 92.50 119 TYR A CA 1
ATOM 942 C C . TYR A 1 119 ? -9.575 13.571 10.973 1.00 92.50 119 TYR A C 1
ATOM 944 O O . TYR A 1 119 ? -10.654 13.798 11.520 1.00 92.50 119 TYR A O 1
ATOM 952 N N . PRO A 1 120 ? -9.310 14.076 9.751 1.00 94.00 120 PRO A N 1
ATOM 953 C CA . PRO A 1 120 ? -8.163 13.790 8.881 1.00 94.00 120 PRO A CA 1
ATOM 954 C C . PRO A 1 120 ? -6.938 14.697 9.082 1.00 94.00 120 PRO A C 1
ATOM 956 O O . PRO A 1 120 ? -5.923 14.485 8.415 1.00 94.00 120 PRO A O 1
ATOM 959 N N . HIS A 1 121 ? -7.010 15.704 9.958 1.00 95.44 121 HIS A N 1
ATOM 960 C CA . HIS A 1 121 ? -5.945 16.697 10.155 1.00 95.44 121 HIS A CA 1
ATOM 961 C C . HIS A 1 121 ? -4.721 16.129 10.884 1.00 95.44 121 HIS A C 1
ATOM 963 O O . HIS A 1 121 ? -3.590 16.501 10.569 1.00 95.44 121 HIS A O 1
ATOM 969 N N . LYS A 1 122 ? -4.938 15.186 11.805 1.00 93.69 122 LYS A N 1
ATOM 970 C CA . LYS A 1 122 ? -3.904 14.377 12.452 1.00 93.69 122 LYS A CA 1
ATOM 971 C C . LYS A 1 122 ? -4.148 12.912 12.098 1.00 93.69 122 LYS A C 1
ATOM 973 O O . LYS A 1 122 ? -5.176 12.344 12.447 1.00 93.69 122 LYS A O 1
ATOM 978 N N . LYS A 1 123 ? -3.212 12.301 11.371 1.00 94.12 123 LYS A N 1
ATOM 979 C CA . LYS A 1 123 ? -3.236 10.856 11.106 1.00 94.12 123 LYS A CA 1
ATOM 980 C C . LYS A 1 123 ? -2.502 10.142 12.241 1.00 94.12 123 LYS A C 1
ATOM 982 O O . LYS A 1 123 ? -1.409 10.606 12.577 1.00 94.12 123 LYS A O 1
ATOM 987 N N . PRO A 1 124 ? -3.049 9.049 12.796 1.00 94.56 124 PRO A N 1
ATOM 988 C CA . PRO A 1 124 ? -2.330 8.283 13.800 1.00 94.56 124 PRO A CA 1
ATOM 989 C C . PRO A 1 124 ? -1.050 7.693 13.209 1.00 94.56 124 PRO A C 1
ATOM 991 O O . PRO A 1 124 ? -0.971 7.345 12.025 1.00 94.56 124 PRO A O 1
ATOM 994 N N . SER A 1 125 ? -0.032 7.610 14.050 1.00 94.25 125 SER A N 1
ATOM 995 C CA . SER A 1 125 ? 1.195 6.874 13.787 1.00 94.25 125 SER A CA 1
ATOM 996 C C . SER A 1 125 ? 0.949 5.366 13.854 1.00 94.25 125 SER A C 1
ATOM 998 O O . SER A 1 125 ? -0.028 4.898 14.433 1.00 94.25 125 SER A O 1
ATOM 1000 N N . TRP A 1 126 ? 1.877 4.593 13.291 1.00 92.88 126 TRP A N 1
ATOM 1001 C CA . TRP A 1 126 ? 1.829 3.132 13.346 1.00 92.88 126 TRP A CA 1
ATOM 1002 C C . TRP A 1 126 ? 1.720 2.608 14.789 1.00 92.88 126 TRP A C 1
ATOM 1004 O O . TRP A 1 126 ? 0.834 1.819 15.090 1.00 92.88 126 TRP A O 1
ATOM 1014 N N . ALA A 1 127 ? 2.533 3.151 15.700 1.00 94.50 127 ALA A N 1
ATOM 1015 C CA . ALA A 1 127 ? 2.537 2.769 17.112 1.00 94.50 127 ALA A CA 1
ATOM 1016 C C . ALA A 1 127 ? 1.246 3.146 17.868 1.00 94.50 127 ALA A C 1
ATOM 1018 O O . ALA A 1 127 ? 0.968 2.588 18.925 1.00 94.50 127 ALA A O 1
ATOM 1019 N N . GLU A 1 128 ? 0.469 4.122 17.384 1.00 93.88 128 GLU A N 1
ATOM 1020 C CA . GLU A 1 128 ? -0.852 4.432 17.949 1.00 93.88 128 GLU A CA 1
ATOM 1021 C C . GLU A 1 128 ? -1.907 3.429 17.469 1.00 93.88 128 GLU A C 1
ATOM 1023 O O . GLU A 1 128 ? -2.744 3.027 18.269 1.00 93.88 128 GLU A O 1
ATOM 1028 N N . ILE A 1 129 ? -1.837 2.994 16.206 1.00 94.31 129 ILE A N 1
ATOM 1029 C CA . ILE A 1 129 ? -2.745 1.982 15.641 1.00 94.31 129 ILE A CA 1
ATOM 1030 C C . ILE A 1 129 ? -2.512 0.612 16.287 1.00 94.31 129 ILE A C 1
ATOM 1032 O O . ILE A 1 129 ? -3.481 -0.062 16.606 1.00 94.31 129 ILE A O 1
ATOM 1036 N N . GLU A 1 130 ? -1.260 0.229 16.556 1.00 94.19 130 GLU A N 1
ATOM 1037 C CA . GLU A 1 130 ? -0.917 -1.043 17.224 1.00 94.19 130 GLU A CA 1
ATOM 1038 C C . GLU A 1 130 ? -1.517 -1.197 18.635 1.00 94.19 130 GLU A C 1
ATOM 1040 O O . GLU A 1 130 ? -1.506 -2.293 19.185 1.00 94.19 130 GLU A O 1
ATOM 1045 N N . LYS A 1 131 ? -2.041 -0.118 19.236 1.00 92.69 131 LYS A N 1
ATOM 1046 C CA . LYS A 1 131 ? -2.749 -0.177 20.526 1.00 92.69 131 LYS A CA 1
ATOM 1047 C C . LYS A 1 131 ? -4.181 -0.695 20.408 1.00 92.69 131 LYS A C 1
ATOM 1049 O O . LYS A 1 131 ? -4.788 -0.971 21.438 1.00 92.69 131 LYS A O 1
ATOM 1054 N N . ALA A 1 132 ? -4.730 -0.767 19.197 1.00 93.94 132 ALA A N 1
ATOM 1055 C CA . ALA A 1 132 ? -6.000 -1.427 18.953 1.00 93.94 132 ALA A CA 1
ATOM 1056 C C . ALA A 1 132 ? -5.763 -2.946 18.931 1.00 93.94 132 ALA A C 1
ATOM 1058 O O . ALA A 1 132 ? -5.360 -3.492 17.913 1.00 93.94 132 ALA A O 1
ATOM 1059 N N . GLU A 1 133 ? -5.958 -3.616 20.066 1.00 92.69 133 GLU A N 1
ATOM 1060 C CA . GLU A 1 133 ? -5.753 -5.060 20.223 1.00 92.69 133 GLU A CA 1
ATOM 1061 C C . GLU A 1 133 ? -6.805 -5.902 19.487 1.00 92.69 133 GLU A C 1
ATOM 1063 O O . GLU A 1 133 ? -6.554 -7.075 19.197 1.00 92.69 133 GLU A O 1
ATOM 1068 N N . TYR A 1 134 ? -8.004 -5.359 19.236 1.00 93.19 134 TYR A N 1
ATOM 1069 C CA . TY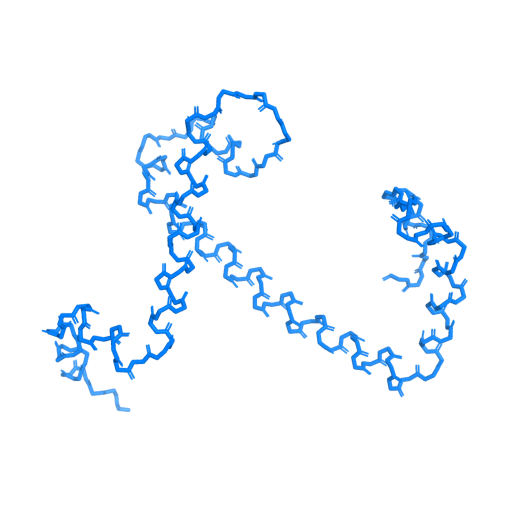R A 1 134 ? -9.032 -6.082 18.486 1.00 93.19 134 TYR A CA 1
ATOM 1070 C C . TYR A 1 134 ? -8.932 -5.916 16.968 1.00 93.19 134 TYR A C 1
ATOM 1072 O O . TYR A 1 134 ? -9.333 -6.842 16.254 1.00 93.19 134 TYR A O 1
ATOM 1080 N N . LEU A 1 135 ? -8.460 -4.760 16.492 1.00 87.06 135 LEU A N 1
ATOM 1081 C CA . LEU A 1 135 ? -8.246 -4.484 15.066 1.00 87.06 135 LEU A CA 1
ATOM 1082 C C . LEU A 1 135 ? -7.123 -5.357 14.479 1.00 87.06 135 LEU A C 1
ATOM 1084 O O . LEU A 1 135 ? -7.339 -5.864 13.352 1.00 87.06 135 LEU A O 1
#

Foldseek 3Di:
DDPVVVVVVVVPDDLVVVVVPDVVSVVVVVLLVVLLVVLVVLLVDDPPDDDDPSVCVCPDPDDVVCSDSVNSSVVSCCVCVVCVVVVVVVVVVVVVVCVVDVVSVVLQCVQCVVQCPPPPNDHHDPVSVVSSPSD

Sequence (135 aa):
MGLPWLIHLIHLIPESVFAVIDPGAQNWNTFRMMCYNRIKSTKDTSLIGRPTLFRHLVNSDLPASELSDERLLREAQVLIGSGTMTGTGTMCFLVYYVKSNPEIHRRLTEELNPIMEGYPHKKPSWAEIEKAEYL

Radius of gyration: 21.98 Å; chains: 1; bounding box: 47×46×56 Å

InterPro domains:
  IPR001128 Cytochrome P450 [PF00067] (30-135)
  IPR036396 Cytochrome P450 superfamily [G3DSA:1.10.630.10] (2-135)
  IPR036396 Cytochrome P450 superfamily [SSF48264] (22-135)